Protein AF-R7PBZ4-F1 (afdb_monomer_lite)

Radius of gyration: 31.66 Å; chains: 1; bounding box: 49×56×99 Å

Structure (mmCIF, N/CA/C/O backbone):
data_AF-R7PBZ4-F1
#
_entry.id   AF-R7PBZ4-F1
#
loop_
_atom_site.group_PDB
_atom_site.id
_atom_site.type_symbol
_atom_site.label_atom_id
_atom_site.label_alt_id
_atom_site.label_comp_id
_atom_site.label_asym_id
_atom_site.label_entity_id
_atom_site.label_seq_id
_atom_site.pdbx_PDB_ins_code
_atom_site.Cartn_x
_atom_site.Cartn_y
_atom_site.Cartn_z
_atom_site.occupancy
_atom_site.B_iso_or_equiv
_atom_site.auth_seq_id
_atom_site.auth_comp_id
_atom_site.auth_asym_id
_atom_site.auth_atom_id
_atom_site.pdbx_PDB_model_num
ATOM 1 N N . MET A 1 1 ? 22.983 -44.570 -72.927 1.00 44.31 1 MET A N 1
ATOM 2 C CA . MET A 1 1 ? 22.312 -43.995 -71.736 1.00 44.31 1 MET A CA 1
ATOM 3 C C . MET A 1 1 ? 23.161 -42.846 -71.208 1.00 44.31 1 MET A C 1
ATOM 5 O O . MET A 1 1 ? 24.287 -43.079 -70.793 1.00 44.31 1 MET A O 1
ATOM 9 N N . ASN A 1 2 ? 22.674 -41.606 -71.322 1.00 42.50 2 ASN A N 1
ATOM 10 C CA . ASN A 1 2 ? 23.444 -40.393 -71.023 1.00 42.50 2 ASN A CA 1
ATOM 11 C C . ASN A 1 2 ? 23.498 -40.114 -69.509 1.00 42.50 2 ASN A C 1
ATOM 13 O O . ASN A 1 2 ? 22.594 -39.501 -68.947 1.00 42.50 2 ASN A O 1
ATOM 17 N N . PHE A 1 3 ? 24.588 -40.543 -68.866 1.00 47.44 3 PHE A N 1
ATOM 18 C CA . PHE A 1 3 ? 24.881 -40.360 -67.434 1.00 47.44 3 PHE A CA 1
ATOM 19 C C . PHE A 1 3 ? 25.012 -38.877 -67.009 1.00 47.44 3 PHE A C 1
ATOM 21 O O . PHE A 1 3 ? 24.892 -38.540 -65.832 1.00 47.44 3 PHE A O 1
ATOM 28 N N . SER A 1 4 ? 25.200 -37.965 -67.970 1.00 47.06 4 SER A N 1
ATOM 29 C CA . SER A 1 4 ? 25.417 -36.531 -67.725 1.00 47.06 4 SER A CA 1
ATOM 30 C C . SER A 1 4 ? 24.161 -35.760 -67.296 1.00 47.06 4 SER A C 1
ATOM 32 O O . SER A 1 4 ? 24.268 -34.823 -66.505 1.00 47.06 4 SER A O 1
ATOM 34 N N . TYR A 1 5 ? 22.966 -36.163 -67.744 1.00 47.97 5 TYR A N 1
ATOM 35 C CA . TYR A 1 5 ? 21.717 -35.470 -67.382 1.00 47.97 5 TYR A CA 1
ATOM 36 C C . TYR A 1 5 ? 21.282 -35.755 -65.938 1.00 47.97 5 TYR A C 1
ATOM 38 O O . TYR A 1 5 ? 20.748 -34.878 -65.262 1.00 47.97 5 TYR A O 1
ATOM 46 N N . PHE A 1 6 ? 21.579 -36.953 -65.429 1.00 48.03 6 PHE A N 1
ATOM 47 C CA . PHE A 1 6 ? 21.187 -37.361 -64.078 1.00 48.03 6 PHE A CA 1
ATOM 48 C C . PHE A 1 6 ? 21.997 -36.630 -62.993 1.00 48.03 6 PHE A C 1
ATOM 50 O O . PHE A 1 6 ? 21.453 -36.227 -61.967 1.00 48.03 6 PHE A O 1
ATOM 57 N N . ARG A 1 7 ? 23.291 -36.376 -63.247 1.00 45.94 7 ARG A N 1
ATOM 58 C CA . ARG A 1 7 ? 24.159 -35.595 -62.348 1.00 45.94 7 ARG A CA 1
ATOM 59 C C . ARG A 1 7 ? 23.741 -34.127 -62.251 1.00 45.94 7 ARG A C 1
ATOM 61 O O . ARG A 1 7 ? 23.742 -33.576 -61.156 1.00 45.94 7 ARG A O 1
ATOM 68 N N . SER A 1 8 ? 23.366 -33.510 -63.372 1.00 51.75 8 SER A N 1
ATOM 69 C CA . SER A 1 8 ? 22.926 -32.109 -63.412 1.00 51.75 8 SER A CA 1
ATOM 70 C C . SER A 1 8 ? 21.644 -31.885 -62.600 1.00 51.75 8 SER A C 1
ATOM 72 O O . SER A 1 8 ? 21.582 -30.934 -61.823 1.00 51.75 8 SER A O 1
ATOM 74 N N . LEU A 1 9 ? 20.664 -32.792 -62.698 1.00 51.34 9 LEU A N 1
ATOM 75 C CA . LEU A 1 9 ? 19.390 -32.680 -61.979 1.00 51.34 9 LEU A CA 1
ATOM 76 C C . LEU A 1 9 ? 19.566 -32.807 -60.451 1.00 51.34 9 LEU A C 1
ATOM 78 O O . LEU A 1 9 ? 18.992 -32.029 -59.689 1.00 51.34 9 LEU A O 1
ATOM 82 N N . ILE A 1 10 ? 20.419 -33.740 -60.007 1.00 53.69 10 ILE A N 1
ATOM 83 C CA . ILE A 1 10 ? 20.716 -33.956 -58.581 1.00 53.69 10 ILE A CA 1
ATOM 84 C C . ILE A 1 10 ? 21.482 -32.764 -57.990 1.00 53.69 10 ILE A C 1
ATOM 86 O O . ILE A 1 10 ? 21.115 -32.280 -56.920 1.00 53.69 10 ILE A O 1
ATOM 90 N N . ILE A 1 11 ? 22.490 -32.229 -58.691 1.00 55.97 11 ILE A N 1
ATOM 91 C CA . ILE A 1 11 ? 23.261 -31.067 -58.215 1.00 55.97 11 ILE A CA 1
ATOM 92 C C . ILE A 1 11 ? 22.355 -29.836 -58.072 1.00 55.97 11 ILE A C 1
ATOM 94 O O . ILE A 1 11 ? 22.410 -29.172 -57.039 1.00 55.97 11 ILE A O 1
ATOM 98 N N . ASN A 1 12 ? 21.478 -29.584 -59.052 1.00 54.03 12 ASN A N 1
ATOM 99 C CA . ASN A 1 12 ? 20.598 -28.413 -59.055 1.00 54.03 12 ASN A CA 1
ATOM 100 C C . ASN A 1 12 ? 19.568 -28.467 -57.907 1.00 54.03 12 ASN A C 1
ATOM 102 O O . ASN A 1 12 ? 19.385 -27.486 -57.185 1.00 54.03 12 ASN A O 1
ATOM 106 N N . SER A 1 13 ? 18.974 -29.640 -57.651 1.00 54.00 13 SER A N 1
ATOM 107 C CA . SER A 1 13 ? 18.058 -29.858 -56.516 1.00 54.00 13 SER A CA 1
ATOM 108 C C . SER A 1 13 ? 18.724 -29.675 -55.138 1.00 54.00 13 SER A C 1
ATOM 110 O O . SER A 1 13 ? 18.102 -29.155 -54.211 1.00 54.00 13 SER A O 1
ATOM 112 N N . TYR A 1 14 ? 20.015 -30.008 -55.010 1.00 52.09 14 TYR A N 1
ATOM 113 C CA . TYR A 1 14 ? 20.785 -29.852 -53.769 1.00 52.09 14 TYR A CA 1
ATOM 114 C C . TYR A 1 14 ? 21.140 -28.383 -53.475 1.00 52.09 14 TYR A C 1
ATOM 116 O O . TYR A 1 14 ? 21.157 -27.961 -52.317 1.00 52.09 14 TYR A O 1
ATOM 124 N N . THR A 1 15 ? 21.376 -27.575 -54.514 1.00 52.81 15 THR A N 1
ATOM 125 C CA . THR A 1 15 ? 21.543 -26.113 -54.400 1.00 52.81 15 THR A CA 1
ATOM 126 C C . THR A 1 15 ? 20.258 -25.403 -53.971 1.00 52.81 15 THR A C 1
ATOM 128 O O . THR A 1 15 ? 20.327 -24.506 -53.130 1.00 52.81 15 THR A O 1
ATOM 131 N N . TYR A 1 16 ? 19.092 -25.844 -54.458 1.00 58.44 16 TYR A N 1
ATOM 132 C CA . TYR A 1 16 ? 17.789 -25.302 -54.046 1.00 58.44 16 TYR A CA 1
ATOM 133 C C . TYR A 1 16 ? 17.463 -25.613 -52.577 1.00 58.44 16 TYR A C 1
ATOM 135 O O . TYR A 1 16 ? 17.062 -24.722 -51.828 1.00 58.44 16 TYR A O 1
ATOM 143 N N . MET A 1 17 ? 17.712 -26.847 -52.128 1.00 53.84 17 MET A N 1
ATOM 144 C CA . MET A 1 17 ? 17.493 -27.255 -50.733 1.00 53.84 17 MET A CA 1
ATOM 145 C C . MET A 1 17 ? 18.369 -26.460 -49.751 1.00 53.84 17 MET A C 1
ATOM 147 O O . MET A 1 17 ? 17.883 -26.047 -48.702 1.00 53.84 17 MET A O 1
ATOM 151 N N . LYS A 1 18 ? 19.628 -26.167 -50.118 1.00 54.31 18 LYS A N 1
ATOM 152 C CA . LYS A 1 18 ? 20.554 -25.358 -49.305 1.00 54.31 18 LYS A CA 1
ATOM 153 C C . LYS A 1 18 ? 20.137 -23.889 -49.182 1.00 54.31 18 LYS A C 1
ATOM 155 O O . LYS A 1 18 ? 20.236 -23.335 -48.087 1.00 54.31 18 LYS A O 1
ATOM 160 N N . GLN A 1 19 ? 19.653 -23.272 -50.264 1.00 55.56 19 GLN A N 1
ATOM 161 C CA . GLN A 1 19 ? 19.148 -21.890 -50.244 1.00 55.56 19 GLN A CA 1
ATOM 162 C C . GLN A 1 19 ? 17.893 -21.746 -49.370 1.00 55.56 19 GLN A C 1
ATOM 164 O O . GLN A 1 19 ? 17.785 -20.779 -48.617 1.00 55.56 19 GLN A O 1
ATOM 169 N N . ILE A 1 20 ? 16.989 -22.732 -49.403 1.00 58.97 20 ILE A N 1
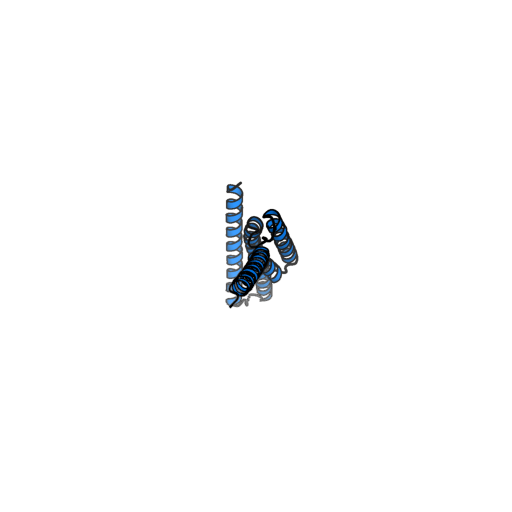ATOM 170 C CA . ILE A 1 20 ? 15.779 -22.754 -48.567 1.00 58.97 20 ILE A CA 1
ATOM 171 C C . ILE A 1 20 ? 16.140 -22.891 -47.079 1.00 58.97 20 ILE A C 1
ATOM 173 O O . ILE A 1 20 ? 15.613 -22.143 -46.255 1.00 58.97 20 ILE A O 1
ATOM 177 N N . THR A 1 21 ? 17.094 -23.761 -46.720 1.00 56.69 21 THR A N 1
ATOM 178 C CA . THR A 1 21 ? 17.595 -23.844 -45.333 1.00 56.69 21 THR A CA 1
ATOM 179 C C . THR A 1 21 ? 18.296 -22.567 -44.866 1.00 56.69 21 THR A C 1
ATOM 181 O O . THR A 1 21 ? 18.131 -22.189 -43.712 1.00 56.69 21 THR A O 1
ATOM 184 N N . PHE A 1 22 ? 19.028 -21.872 -45.743 1.00 58.31 22 PHE A N 1
ATOM 185 C CA . PHE A 1 22 ? 19.736 -20.632 -45.400 1.00 58.31 22 PHE A CA 1
ATOM 186 C C . PHE A 1 22 ? 18.773 -19.455 -45.148 1.00 58.31 22 PHE A C 1
ATOM 188 O O . PHE A 1 22 ? 18.976 -18.665 -44.226 1.00 58.31 22 PHE A O 1
ATOM 195 N N . LEU A 1 23 ? 17.677 -19.373 -45.909 1.00 56.62 23 LEU A N 1
ATOM 196 C CA . LEU A 1 23 ? 16.621 -18.371 -45.716 1.00 56.62 23 LEU A CA 1
ATOM 197 C C . LEU A 1 23 ? 15.783 -18.631 -44.451 1.00 56.62 23 LEU A C 1
ATOM 199 O O . LEU A 1 23 ? 15.431 -17.687 -43.744 1.00 56.62 23 LEU A O 1
ATOM 203 N N . LEU A 1 24 ? 15.527 -19.900 -44.113 1.00 54.88 24 LEU A N 1
ATOM 204 C CA . LEU A 1 24 ? 14.805 -20.288 -42.893 1.00 54.88 24 LEU A CA 1
ATOM 205 C C . LEU A 1 24 ? 15.590 -19.989 -41.605 1.00 54.88 24 LEU A C 1
ATOM 207 O O . LEU A 1 24 ? 14.990 -19.633 -40.592 1.00 54.88 24 LEU A O 1
ATOM 211 N N . THR A 1 25 ? 16.924 -20.067 -41.632 1.00 53.75 25 THR A N 1
ATOM 212 C CA . THR A 1 25 ? 17.765 -19.754 -40.461 1.00 53.75 25 THR A CA 1
ATOM 213 C C . THR A 1 25 ? 17.851 -18.260 -40.145 1.00 53.75 25 THR A C 1
ATOM 215 O O . THR A 1 25 ? 17.997 -17.889 -38.983 1.00 53.75 25 THR A O 1
ATOM 218 N N . ILE A 1 26 ? 17.708 -17.387 -41.147 1.00 56.47 26 ILE A N 1
ATOM 219 C CA . ILE A 1 26 ? 17.760 -15.927 -40.960 1.00 56.47 26 ILE A CA 1
ATOM 220 C C . ILE A 1 26 ? 16.457 -15.407 -40.328 1.00 56.47 26 ILE A C 1
ATOM 222 O O . ILE A 1 26 ? 16.500 -14.516 -39.483 1.00 56.47 26 ILE A O 1
ATOM 226 N N . ALA A 1 27 ? 15.313 -16.018 -40.655 1.00 55.16 27 ALA A N 1
ATOM 227 C CA . ALA A 1 27 ? 14.009 -15.665 -40.087 1.00 55.16 27 ALA A CA 1
ATOM 228 C C . ALA A 1 27 ? 13.830 -16.096 -38.614 1.00 55.16 27 ALA A C 1
ATOM 230 O O . ALA A 1 27 ? 13.024 -15.511 -37.893 1.00 55.16 27 ALA A O 1
ATOM 231 N N . LEU A 1 28 ? 14.594 -17.090 -38.141 1.00 53.69 28 LEU A N 1
ATOM 232 C CA . LEU A 1 28 ? 14.554 -17.537 -36.742 1.00 53.69 28 LEU A CA 1
ATOM 233 C C . LEU A 1 28 ? 15.407 -16.645 -35.812 1.00 53.69 28 LEU A C 1
ATOM 235 O O . LEU A 1 28 ? 15.115 -16.535 -34.623 1.00 53.69 28 LEU A O 1
ATOM 239 N N . CYS A 1 29 ? 16.421 -15.952 -36.348 1.00 52.22 29 CYS A N 1
ATOM 240 C CA . CYS A 1 29 ? 17.291 -15.046 -35.584 1.00 52.22 29 CYS A CA 1
ATOM 241 C C . CYS A 1 29 ? 16.662 -13.674 -35.278 1.00 52.22 29 CYS A C 1
ATOM 243 O O . CYS A 1 29 ? 17.152 -12.966 -34.400 1.00 52.22 29 CYS A O 1
ATOM 245 N N . THR A 1 30 ? 15.570 -13.286 -35.943 1.00 51.78 30 THR A N 1
ATOM 246 C CA . THR A 1 30 ? 14.925 -11.972 -35.740 1.00 51.78 30 THR A CA 1
ATOM 247 C C . THR A 1 30 ? 13.916 -11.934 -34.590 1.00 51.78 30 THR A C 1
ATOM 249 O O . THR A 1 30 ? 13.332 -10.889 -34.333 1.00 51.78 30 THR A O 1
ATOM 252 N N . ILE A 1 31 ? 13.705 -13.043 -33.872 1.00 54.34 31 ILE A N 1
ATOM 253 C CA . ILE A 1 31 ? 12.770 -13.100 -32.729 1.00 54.34 31 ILE A CA 1
ATOM 254 C C . ILE A 1 31 ? 13.492 -12.806 -31.394 1.00 54.34 31 ILE A C 1
ATOM 256 O O . ILE A 1 31 ? 12.851 -12.526 -30.386 1.00 54.34 31 ILE A O 1
ATOM 260 N N . ILE A 1 32 ? 14.832 -12.798 -31.382 1.00 55.28 32 ILE A N 1
ATOM 261 C CA . ILE A 1 32 ? 15.649 -12.572 -30.172 1.00 55.28 32 ILE A CA 1
ATOM 262 C C . ILE A 1 32 ? 16.232 -11.149 -30.129 1.00 55.28 32 ILE A C 1
ATOM 264 O O . ILE A 1 32 ? 17.099 -10.858 -29.307 1.00 55.28 32 ILE A O 1
ATOM 268 N N . THR A 1 33 ? 15.779 -10.221 -30.982 1.00 57.09 33 THR A N 1
ATOM 269 C CA . THR A 1 33 ? 16.151 -8.807 -30.828 1.00 57.09 33 THR A CA 1
ATOM 270 C C . THR A 1 33 ? 15.451 -8.243 -29.599 1.00 57.09 33 THR A C 1
ATOM 272 O O . THR A 1 33 ? 14.318 -7.769 -29.649 1.00 57.09 33 THR A O 1
ATOM 275 N N . ALA A 1 34 ? 16.169 -8.400 -28.491 1.00 52.66 34 ALA A N 1
ATOM 276 C CA . ALA A 1 34 ? 16.025 -7.793 -27.191 1.00 52.66 34 ALA A CA 1
ATOM 277 C C . ALA A 1 34 ? 15.200 -6.504 -27.210 1.00 52.66 34 ALA A C 1
ATOM 279 O O . ALA A 1 34 ? 15.511 -5.539 -27.907 1.00 52.66 34 ALA A O 1
ATOM 280 N N . CYS A 1 35 ? 14.171 -6.495 -26.368 1.00 55.53 35 CYS A N 1
ATOM 281 C CA . CYS A 1 35 ? 13.527 -5.287 -25.895 1.00 55.53 35 CYS A CA 1
ATOM 282 C C . CYS A 1 35 ? 14.617 -4.378 -25.297 1.00 55.53 35 CYS A C 1
ATOM 284 O O . CYS A 1 35 ? 15.121 -4.643 -24.209 1.00 55.53 35 CYS A O 1
ATOM 286 N N . GLY A 1 36 ? 15.046 -3.361 -26.046 1.00 57.53 36 GLY A N 1
ATOM 287 C CA . GLY A 1 36 ? 16.084 -2.409 -25.646 1.00 57.53 36 GLY A CA 1
ATOM 288 C C . GLY A 1 36 ? 15.570 -1.378 -24.645 1.00 57.53 36 GLY A C 1
ATOM 289 O O . GLY A 1 36 ? 15.689 -0.184 -24.894 1.00 57.53 36 GLY A O 1
ATOM 290 N N . ILE A 1 37 ? 14.954 -1.828 -23.553 1.00 61.09 37 ILE A N 1
ATOM 291 C CA . ILE A 1 37 ? 14.587 -0.962 -22.432 1.00 61.09 37 ILE A CA 1
ATOM 292 C C . ILE A 1 37 ? 15.798 -0.926 -21.502 1.00 61.09 37 ILE A C 1
ATOM 294 O O . ILE A 1 37 ? 16.247 -1.963 -21.018 1.00 61.09 37 ILE A O 1
ATOM 298 N N . SER A 1 38 ? 16.377 0.258 -21.306 1.00 75.56 38 SER A N 1
ATOM 299 C CA . SER A 1 38 ? 17.502 0.417 -20.387 1.00 75.56 38 SER A CA 1
ATOM 300 C C . SER A 1 38 ? 17.018 0.341 -18.935 1.00 75.56 38 SER A C 1
ATOM 302 O O . SER A 1 38 ? 15.865 0.658 -18.640 1.00 75.56 38 SER A O 1
ATOM 304 N N . ASP A 1 39 ? 17.899 -0.001 -17.990 1.00 76.50 39 ASP A N 1
ATOM 305 C CA . ASP A 1 39 ? 17.557 -0.003 -16.555 1.00 76.50 39 ASP A CA 1
ATOM 306 C C . ASP A 1 39 ? 16.951 1.338 -16.094 1.00 76.50 39 ASP A C 1
ATOM 308 O O . ASP A 1 39 ? 16.052 1.381 -15.253 1.00 76.50 39 ASP A O 1
ATOM 312 N N . LYS A 1 40 ? 17.391 2.452 -16.697 1.00 82.12 40 LYS A N 1
ATOM 313 C CA . LYS A 1 40 ? 16.858 3.795 -16.423 1.00 82.12 40 LYS A CA 1
ATOM 314 C C . LYS A 1 40 ? 15.394 3.941 -16.836 1.00 82.12 40 LYS A C 1
ATOM 316 O O . LYS A 1 40 ? 14.641 4.625 -16.145 1.00 82.12 40 LYS A O 1
ATOM 321 N N . ASP A 1 41 ? 14.991 3.302 -17.927 1.00 89.75 41 ASP A N 1
ATOM 322 C CA . ASP A 1 41 ? 13.621 3.360 -18.434 1.00 89.75 41 ASP A CA 1
ATOM 323 C C . ASP A 1 41 ? 12.675 2.554 -17.536 1.00 89.75 41 ASP A C 1
ATOM 325 O O . ASP A 1 41 ? 11.574 3.013 -17.221 1.00 89.75 41 ASP A O 1
ATOM 329 N N . HIS A 1 42 ? 13.131 1.398 -17.037 1.00 92.38 42 HIS A N 1
ATOM 330 C CA . HIS A 1 42 ? 12.401 0.638 -16.024 1.00 92.38 42 HIS A CA 1
ATOM 331 C C . HIS A 1 42 ? 12.224 1.449 -14.739 1.00 92.38 42 HIS A C 1
ATOM 333 O O . HIS A 1 42 ? 11.104 1.559 -14.237 1.00 92.38 42 HIS A O 1
ATOM 339 N N . GLU A 1 43 ? 13.287 2.075 -14.226 1.00 96.12 43 GLU A N 1
ATOM 340 C CA . GLU A 1 43 ? 13.183 2.913 -13.028 1.00 96.12 43 GLU A CA 1
ATOM 341 C C . GLU A 1 43 ? 12.237 4.098 -13.228 1.00 96.12 43 GLU A C 1
ATOM 343 O O . GLU A 1 43 ? 11.372 4.340 -12.384 1.00 96.12 43 GLU A O 1
ATOM 348 N N . ALA A 1 44 ? 12.329 4.800 -14.360 1.00 96.31 44 ALA A N 1
ATOM 349 C CA . ALA A 1 44 ? 11.419 5.895 -14.686 1.00 96.31 44 ALA A CA 1
ATOM 350 C C . ALA A 1 44 ? 9.956 5.425 -14.706 1.00 96.31 44 ALA A C 1
ATOM 352 O O . ALA A 1 44 ? 9.088 6.058 -14.095 1.00 96.31 44 ALA A O 1
ATOM 353 N N . GLN A 1 45 ? 9.681 4.276 -15.328 1.00 96.44 45 GLN A N 1
ATOM 354 C CA . GLN A 1 45 ? 8.348 3.681 -15.332 1.00 96.44 45 GLN A CA 1
ATOM 355 C C . GLN A 1 45 ? 7.888 3.327 -13.911 1.00 96.44 45 GLN A C 1
ATOM 357 O O . GLN A 1 45 ? 6.756 3.638 -13.534 1.00 96.44 45 GLN A O 1
ATOM 362 N N . GLY A 1 46 ? 8.767 2.751 -13.090 1.00 97.75 46 GLY A N 1
ATOM 363 C CA . GLY A 1 46 ? 8.483 2.446 -11.692 1.00 97.75 46 GLY A CA 1
ATOM 364 C C . GLY A 1 46 ? 8.127 3.688 -10.866 1.00 97.75 46 GLY A C 1
ATOM 365 O O . GLY A 1 46 ? 7.167 3.669 -10.088 1.00 97.75 46 GLY A O 1
ATOM 366 N N . GLN A 1 47 ? 8.824 4.809 -11.082 1.00 98.00 47 GLN A N 1
ATOM 367 C CA . GLN A 1 47 ? 8.514 6.078 -10.413 1.00 98.00 47 GLN A CA 1
ATOM 368 C C . GLN A 1 47 ? 7.117 6.610 -10.770 1.00 98.00 47 GLN A C 1
ATOM 370 O O . GLN A 1 47 ? 6.439 7.163 -9.898 1.00 98.00 47 GLN A O 1
ATOM 375 N N . ILE A 1 48 ? 6.638 6.389 -12.001 1.00 98.19 48 ILE A N 1
ATOM 376 C CA . ILE A 1 48 ? 5.274 6.767 -12.410 1.00 98.19 48 ILE A CA 1
ATOM 377 C C . ILE A 1 48 ? 4.230 6.012 -11.576 1.00 98.19 48 ILE A C 1
ATOM 379 O O . ILE A 1 48 ? 3.271 6.620 -11.090 1.00 98.19 48 ILE A O 1
ATOM 383 N N . TYR A 1 49 ? 4.407 4.706 -11.351 1.00 98.50 49 TYR A N 1
ATOM 384 C CA . TYR A 1 49 ? 3.508 3.939 -10.477 1.00 98.50 49 TYR A CA 1
ATOM 385 C C . TYR A 1 49 ? 3.531 4.464 -9.038 1.00 98.50 49 TYR A C 1
ATOM 387 O O . TYR A 1 49 ? 2.473 4.654 -8.436 1.00 98.50 49 TYR A O 1
ATOM 395 N N . LEU A 1 50 ? 4.715 4.765 -8.492 1.00 98.56 50 LEU A N 1
ATOM 396 C CA . LEU A 1 50 ? 4.827 5.335 -7.147 1.00 98.56 50 LEU A CA 1
ATOM 397 C C . LEU A 1 50 ? 4.110 6.681 -7.034 1.00 98.56 50 LEU A C 1
ATOM 399 O O . LEU A 1 50 ? 3.426 6.932 -6.043 1.00 98.56 50 LEU A O 1
ATOM 403 N N . GLN A 1 51 ? 4.233 7.548 -8.040 1.00 98.62 51 GLN A N 1
ATOM 404 C CA . GLN A 1 51 ? 3.524 8.823 -8.067 1.00 98.62 51 GLN A CA 1
ATOM 405 C C . GLN A 1 51 ? 2.005 8.612 -8.083 1.00 98.62 51 GLN A C 1
ATOM 407 O O . GLN A 1 51 ? 1.299 9.209 -7.270 1.00 98.62 51 GLN A O 1
ATOM 412 N N . LYS A 1 52 ? 1.502 7.710 -8.936 1.00 98.62 52 LYS A N 1
ATOM 413 C CA . LYS A 1 52 ? 0.073 7.361 -8.992 1.00 98.62 52 LYS A CA 1
ATOM 414 C C . LYS A 1 52 ? -0.440 6.824 -7.652 1.00 98.62 52 LYS A C 1
ATOM 416 O O . LYS A 1 52 ? -1.489 7.260 -7.181 1.00 98.62 52 LYS A O 1
ATOM 421 N N . ALA A 1 53 ? 0.312 5.937 -7.002 1.00 98.62 53 ALA A N 1
ATOM 422 C CA . ALA A 1 53 ? -0.044 5.398 -5.692 1.00 98.62 53 ALA A CA 1
ATOM 423 C C . ALA A 1 53 ? -0.053 6.480 -4.599 1.00 98.62 53 ALA A C 1
ATOM 425 O O . ALA A 1 53 ? -0.971 6.513 -3.781 1.00 98.62 53 ALA A O 1
ATOM 426 N N . ARG A 1 54 ? 0.917 7.408 -4.605 1.00 98.62 54 ARG A N 1
ATOM 427 C CA . ARG A 1 54 ? 0.944 8.558 -3.680 1.00 98.62 54 ARG A CA 1
ATOM 428 C C . ARG A 1 54 ? -0.263 9.471 -3.877 1.00 98.62 54 ARG A C 1
ATOM 430 O O . ARG A 1 54 ? -0.877 9.866 -2.890 1.00 98.62 54 ARG A O 1
ATOM 437 N N . ILE A 1 55 ? -0.638 9.754 -5.125 1.00 98.56 55 ILE A N 1
ATOM 438 C CA . ILE A 1 55 ? -1.843 10.531 -5.442 1.00 98.56 55 ILE A CA 1
ATOM 439 C C . ILE A 1 55 ? -3.088 9.801 -4.925 1.00 98.56 55 ILE A C 1
ATOM 441 O O . ILE A 1 55 ? -3.914 10.406 -4.244 1.00 98.56 55 ILE A O 1
ATOM 445 N N . ALA A 1 56 ? -3.226 8.498 -5.185 1.00 98.50 56 ALA A N 1
ATOM 446 C CA . ALA A 1 56 ? -4.352 7.714 -4.677 1.00 98.50 56 ALA A CA 1
ATOM 447 C C . ALA A 1 56 ? -4.417 7.733 -3.137 1.00 98.50 56 ALA A C 1
ATOM 449 O O . ALA A 1 56 ? -5.492 7.937 -2.570 1.00 98.50 56 ALA A O 1
ATOM 450 N N . LEU A 1 57 ? -3.271 7.609 -2.460 1.00 98.12 57 LEU A N 1
ATOM 451 C CA . LEU A 1 57 ? -3.167 7.706 -1.004 1.00 98.12 57 LEU A CA 1
ATOM 452 C C . LEU A 1 57 ? -3.596 9.084 -0.474 1.00 98.12 57 LEU A C 1
ATOM 454 O O . LEU A 1 57 ? -4.341 9.152 0.502 1.00 98.12 57 LEU A O 1
ATOM 458 N N . GLN A 1 58 ? -3.170 10.178 -1.114 1.00 97.81 58 GLN A N 1
ATOM 459 C CA . GLN A 1 58 ? -3.572 11.542 -0.738 1.00 97.81 58 GLN A CA 1
ATOM 460 C C . GLN A 1 58 ? -5.091 11.738 -0.817 1.00 97.81 58 GLN A C 1
ATOM 462 O O . GLN A 1 58 ? -5.673 12.384 0.049 1.00 97.81 58 GLN A O 1
ATOM 467 N N . HIS A 1 59 ? -5.741 11.111 -1.797 1.00 97.88 59 HIS A N 1
ATOM 468 C CA . HIS A 1 59 ? -7.197 11.125 -1.958 1.00 97.88 59 HIS A CA 1
ATOM 469 C C . HIS A 1 59 ? -7.924 10.074 -1.096 1.00 97.88 59 HIS A C 1
ATOM 471 O O . HIS A 1 59 ? -9.091 9.785 -1.353 1.00 97.88 59 HIS A O 1
ATOM 477 N N . LYS A 1 60 ? -7.246 9.458 -0.114 1.00 97.44 60 LYS A N 1
ATOM 478 C CA . LYS A 1 60 ? -7.765 8.364 0.732 1.00 97.44 60 LYS A CA 1
ATOM 479 C C . LYS A 1 60 ? -8.295 7.147 -0.051 1.00 97.44 60 LYS A C 1
ATOM 481 O O . LYS A 1 60 ? -9.061 6.340 0.469 1.00 97.44 60 LYS A O 1
ATOM 486 N N . LYS A 1 61 ? -7.869 6.956 -1.303 1.00 98.31 61 LYS A N 1
ATOM 487 C CA . LYS A 1 61 ? -8.241 5.806 -2.144 1.00 98.31 61 LYS A CA 1
ATOM 488 C C . LYS A 1 61 ? -7.314 4.621 -1.857 1.00 98.31 61 LYS A C 1
ATOM 490 O O . LYS A 1 61 ? -6.536 4.209 -2.716 1.00 98.31 61 LYS A O 1
ATOM 495 N N . PHE A 1 62 ? -7.376 4.081 -0.638 1.00 97.94 62 PHE A N 1
ATOM 496 C CA . PHE A 1 62 ? -6.399 3.099 -0.144 1.00 97.94 62 PHE A CA 1
ATOM 497 C C . PHE A 1 62 ? -6.340 1.816 -0.980 1.00 97.94 62 PHE A C 1
ATOM 499 O O . PHE A 1 62 ? -5.252 1.386 -1.349 1.00 97.94 62 PHE A O 1
ATOM 506 N N . ASN A 1 63 ? -7.488 1.241 -1.352 1.00 98.00 63 ASN A N 1
ATOM 507 C CA . ASN A 1 63 ? -7.530 0.021 -2.170 1.00 98.00 63 ASN A CA 1
ATOM 508 C C . ASN A 1 63 ? -6.860 0.220 -3.536 1.00 98.00 63 ASN A C 1
ATOM 510 O O . ASN A 1 63 ? -6.084 -0.626 -3.973 1.00 98.00 63 ASN A O 1
ATOM 514 N N . ILE A 1 64 ? -7.101 1.373 -4.166 1.00 98.44 64 ILE A N 1
ATOM 515 C CA . ILE A 1 64 ? -6.480 1.737 -5.444 1.00 98.44 64 ILE A CA 1
ATOM 516 C C . ILE A 1 64 ? -4.974 1.937 -5.257 1.00 98.44 64 ILE A C 1
ATOM 518 O O . ILE A 1 64 ? -4.190 1.406 -6.035 1.00 98.44 64 ILE A O 1
ATOM 522 N N . ALA A 1 65 ? -4.551 2.641 -4.203 1.00 98.62 65 ALA A N 1
ATOM 523 C CA . ALA A 1 65 ? -3.133 2.834 -3.907 1.00 98.62 65 ALA A CA 1
ATOM 524 C C . ALA A 1 65 ? -2.401 1.493 -3.701 1.00 98.62 65 ALA A C 1
ATOM 526 O O . ALA A 1 65 ? -1.331 1.289 -4.272 1.00 98.62 65 ALA A O 1
ATOM 527 N N . LYS A 1 66 ? -3.000 0.555 -2.950 1.00 98.56 66 LYS A N 1
ATOM 528 C CA . LYS A 1 66 ? -2.461 -0.802 -2.747 1.00 98.56 66 LYS A CA 1
ATOM 529 C C . LYS A 1 66 ? -2.365 -1.563 -4.064 1.00 98.56 66 LYS A C 1
ATOM 531 O O . LYS A 1 66 ? -1.346 -2.201 -4.315 1.00 98.56 66 LYS A O 1
ATOM 536 N N . GLN A 1 67 ? -3.401 -1.490 -4.899 1.00 98.69 67 GLN A N 1
ATOM 537 C CA . GLN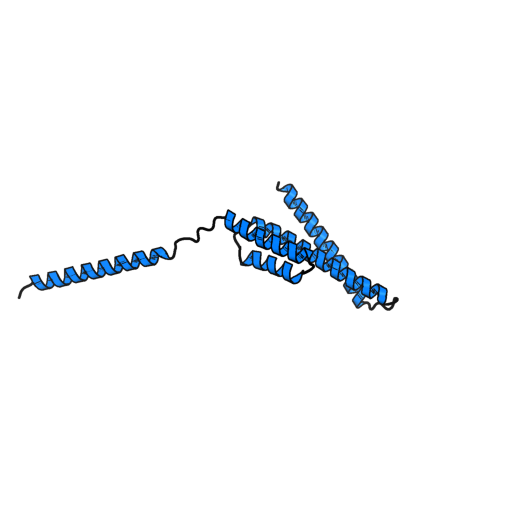 A 1 67 ? -3.406 -2.179 -6.185 1.00 98.69 67 GLN A CA 1
ATOM 538 C C . GLN A 1 67 ? -2.310 -1.643 -7.110 1.00 98.69 67 GLN A C 1
ATOM 540 O O . GLN A 1 67 ? -1.525 -2.435 -7.607 1.00 98.69 67 GLN A O 1
ATOM 545 N N . ILE A 1 68 ? -2.150 -0.321 -7.220 1.00 98.69 68 ILE A N 1
ATOM 546 C CA . ILE A 1 68 ? -1.087 0.294 -8.035 1.00 98.69 68 ILE A CA 1
ATOM 547 C C . ILE A 1 68 ? 0.309 -0.190 -7.604 1.00 98.69 68 ILE A C 1
ATOM 549 O O . ILE A 1 68 ? 1.178 -0.390 -8.448 1.00 98.69 68 ILE A O 1
ATOM 553 N N . ILE A 1 69 ? 0.550 -0.394 -6.304 1.00 98.50 69 ILE A N 1
ATOM 554 C CA . ILE A 1 69 ? 1.842 -0.906 -5.813 1.00 98.50 69 ILE A CA 1
ATOM 555 C C . ILE A 1 69 ? 2.030 -2.398 -6.115 1.00 98.50 69 ILE A C 1
ATOM 557 O O . ILE A 1 69 ? 3.155 -2.829 -6.372 1.00 98.50 69 ILE A O 1
ATOM 561 N N . LYS A 1 70 ? 0.955 -3.193 -6.118 1.00 98.19 70 LYS A N 1
ATOM 562 C CA . LYS A 1 70 ? 1.014 -4.581 -6.602 1.00 98.19 70 LYS A CA 1
ATOM 563 C C . LYS A 1 70 ? 1.310 -4.609 -8.101 1.00 98.19 70 LYS A C 1
ATOM 565 O O . LYS A 1 70 ? 2.245 -5.286 -8.513 1.00 98.19 70 LYS A O 1
ATOM 570 N N . ASP A 1 71 ? 0.614 -3.781 -8.875 1.00 98.12 71 ASP A N 1
ATOM 571 C CA . ASP A 1 71 ? 0.808 -3.665 -10.320 1.00 98.12 71 ASP A CA 1
ATOM 572 C C . ASP A 1 71 ? 2.230 -3.200 -10.661 1.00 98.12 71 ASP A C 1
ATOM 574 O O . ASP A 1 71 ? 2.810 -3.702 -11.615 1.00 98.12 71 ASP A O 1
ATOM 578 N N . LEU A 1 72 ? 2.835 -2.305 -9.865 1.00 97.94 72 LEU A N 1
ATOM 579 C CA . LEU A 1 72 ? 4.251 -1.930 -9.992 1.00 97.94 72 LEU A CA 1
ATOM 580 C C . LEU A 1 72 ? 5.167 -3.156 -9.924 1.00 97.94 72 LEU A C 1
ATOM 582 O O . LEU A 1 72 ? 6.057 -3.312 -10.758 1.00 97.94 72 LEU A O 1
ATOM 586 N N . ARG A 1 73 ? 4.961 -4.021 -8.924 1.00 95.56 73 ARG A N 1
ATOM 587 C CA . ARG A 1 73 ? 5.787 -5.217 -8.724 1.00 95.56 73 ARG A CA 1
ATOM 588 C C . ARG A 1 73 ? 5.662 -6.186 -9.895 1.00 95.56 73 ARG A C 1
ATOM 590 O O . ARG A 1 73 ? 6.663 -6.787 -10.276 1.00 95.56 73 ARG A O 1
ATOM 597 N N . ASP A 1 74 ? 4.454 -6.325 -10.424 1.00 95.56 74 ASP A N 1
ATOM 598 C CA . ASP A 1 74 ? 4.134 -7.341 -11.419 1.00 95.56 74 ASP A CA 1
ATOM 599 C C . ASP A 1 74 ? 4.423 -6.838 -12.853 1.00 95.56 74 ASP A C 1
ATOM 601 O O . ASP A 1 74 ? 4.876 -7.605 -13.698 1.00 95.56 74 ASP A O 1
ATOM 605 N N . SER A 1 75 ? 4.246 -5.537 -13.117 1.00 94.50 75 SER A N 1
ATOM 606 C CA . SER A 1 75 ? 4.381 -4.932 -14.455 1.00 94.50 75 SER A CA 1
ATOM 607 C C . SER A 1 75 ? 5.777 -4.390 -14.758 1.00 94.50 75 SER A C 1
ATOM 609 O O . SER A 1 75 ? 6.143 -4.280 -15.926 1.00 94.50 75 SER A O 1
ATOM 611 N N . VAL A 1 76 ? 6.554 -4.006 -13.737 1.00 94.25 76 VAL A N 1
ATOM 612 C CA . VAL A 1 76 ? 7.891 -3.409 -13.917 1.00 94.25 76 VAL A CA 1
ATOM 613 C C . VAL A 1 76 ? 8.913 -4.099 -13.000 1.00 94.25 76 VAL A C 1
ATOM 615 O O . VAL A 1 76 ? 9.445 -3.489 -12.067 1.00 94.25 76 VAL A O 1
ATOM 618 N N . PRO A 1 77 ? 9.211 -5.393 -13.229 1.00 92.62 77 PRO A N 1
ATOM 619 C CA . PRO A 1 77 ? 10.015 -6.193 -12.304 1.00 92.62 77 PRO A CA 1
ATOM 620 C C . PRO A 1 77 ? 11.454 -5.681 -12.143 1.00 92.62 77 PRO A C 1
ATOM 622 O O . PRO A 1 77 ? 12.036 -5.854 -11.071 1.00 92.62 77 PRO A O 1
ATOM 625 N N . PHE A 1 78 ? 12.010 -5.022 -13.161 1.00 93.75 78 PHE A N 1
ATOM 626 C CA . PHE A 1 78 ? 13.396 -4.544 -13.176 1.00 93.75 78 PHE A CA 1
ATOM 627 C C . PHE A 1 78 ? 13.598 -3.153 -12.547 1.00 93.75 78 PHE A C 1
ATOM 629 O O . PHE A 1 78 ? 14.734 -2.726 -12.386 1.00 93.75 78 PHE A O 1
ATOM 636 N N . ALA A 1 79 ? 12.531 -2.465 -12.119 1.00 95.88 79 ALA A N 1
ATOM 637 C CA . ALA A 1 79 ? 12.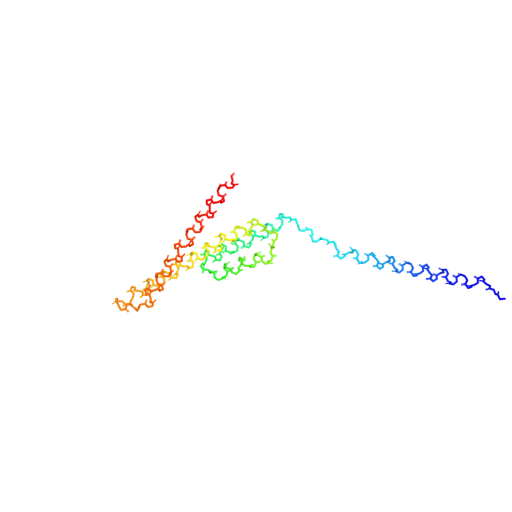626 -1.190 -11.398 1.00 95.88 79 ALA A CA 1
ATOM 638 C C . ALA A 1 79 ? 12.920 -1.413 -9.901 1.00 95.88 79 ALA A C 1
ATOM 640 O O . ALA A 1 79 ? 12.040 -1.273 -9.046 1.00 95.88 79 ALA A O 1
ATOM 641 N N . ILE A 1 80 ? 14.130 -1.867 -9.580 1.00 94.69 80 ILE A N 1
ATOM 642 C CA . ILE A 1 80 ? 14.526 -2.310 -8.238 1.00 94.69 80 ILE A CA 1
ATOM 643 C C . ILE A 1 80 ? 14.372 -1.206 -7.186 1.00 94.69 80 ILE A C 1
ATOM 645 O O . ILE A 1 80 ? 13.794 -1.455 -6.122 1.00 94.69 80 ILE A O 1
ATOM 649 N N . GLU A 1 81 ? 14.835 0.011 -7.462 1.00 94.50 81 GLU A N 1
ATOM 650 C CA . GLU A 1 81 ? 14.759 1.122 -6.510 1.00 94.50 81 GLU A CA 1
ATOM 651 C C . GLU A 1 81 ? 13.316 1.598 -6.333 1.00 94.50 81 GLU A C 1
ATOM 653 O O . GLU A 1 81 ? 12.855 1.796 -5.200 1.00 94.50 81 GLU A O 1
ATOM 658 N N . ALA A 1 82 ? 12.546 1.683 -7.422 1.00 96.81 82 ALA A N 1
ATOM 659 C CA . ALA A 1 82 ? 11.117 1.954 -7.331 1.00 96.81 82 ALA A CA 1
ATOM 660 C C . ALA A 1 82 ? 10.370 0.884 -6.512 1.00 96.81 82 ALA A C 1
ATOM 662 O O . ALA A 1 82 ? 9.517 1.217 -5.687 1.00 96.81 82 ALA A O 1
ATOM 663 N N . ARG A 1 83 ? 10.705 -0.401 -6.671 1.00 96.38 83 ARG A N 1
ATOM 664 C CA . ARG A 1 83 ? 10.095 -1.501 -5.906 1.00 96.38 83 ARG A CA 1
ATOM 665 C C . ARG A 1 83 ? 10.441 -1.430 -4.419 1.00 96.38 83 ARG A C 1
ATOM 667 O O . ARG A 1 83 ? 9.541 -1.596 -3.596 1.00 96.38 83 ARG A O 1
ATOM 674 N N . LYS A 1 84 ? 11.692 -1.119 -4.059 1.00 95.00 84 LYS A N 1
ATOM 675 C CA . LYS A 1 84 ? 12.091 -0.870 -2.659 1.00 95.00 84 LYS A CA 1
ATOM 676 C C . LYS A 1 84 ? 11.278 0.272 -2.049 1.00 95.00 84 LYS A C 1
ATOM 678 O O . LYS A 1 84 ? 10.697 0.119 -0.976 1.00 95.00 84 LYS A O 1
ATOM 683 N N . ALA A 1 85 ? 11.159 1.394 -2.760 1.00 96.25 85 ALA A N 1
ATOM 684 C CA . ALA A 1 85 ? 10.327 2.513 -2.324 1.00 96.25 85 ALA A CA 1
ATOM 685 C C . ALA A 1 85 ? 8.829 2.147 -2.257 1.00 96.25 85 ALA A C 1
ATOM 687 O O . ALA A 1 85 ? 8.104 2.658 -1.401 1.00 96.25 85 ALA A O 1
ATOM 688 N N . GLY A 1 86 ? 8.371 1.238 -3.120 1.00 97.38 86 GLY A N 1
ATOM 689 C CA . GLY A 1 86 ? 7.013 0.699 -3.123 1.00 97.38 86 GLY A CA 1
ATOM 690 C C . GLY A 1 86 ? 6.663 -0.082 -1.857 1.00 97.38 86 GLY A C 1
ATOM 691 O O . GLY A 1 86 ? 5.543 0.047 -1.372 1.00 97.38 86 GLY A O 1
ATOM 692 N N . ILE A 1 87 ? 7.617 -0.813 -1.269 1.00 95.88 87 ILE A N 1
ATOM 693 C CA . ILE A 1 87 ? 7.424 -1.514 0.014 1.00 95.88 87 ILE A CA 1
ATOM 694 C C . ILE A 1 87 ? 7.116 -0.507 1.132 1.00 95.88 87 ILE A C 1
ATOM 696 O O . ILE A 1 87 ? 6.097 -0.626 1.810 1.00 95.88 87 ILE A O 1
ATOM 700 N N . LEU A 1 88 ? 7.931 0.546 1.256 1.00 96.25 88 LEU A N 1
ATOM 701 C CA . LEU A 1 88 ? 7.723 1.605 2.255 1.00 96.25 88 LEU A CA 1
ATOM 702 C C . LEU A 1 88 ? 6.399 2.343 2.044 1.00 96.25 88 LEU A C 1
ATOM 704 O O . LEU A 1 88 ? 5.723 2.738 2.999 1.00 96.25 88 LEU A O 1
ATOM 708 N N . LEU A 1 89 ? 6.037 2.570 0.780 1.00 97.94 89 LEU A N 1
ATOM 709 C CA . LEU A 1 89 ? 4.780 3.214 0.440 1.00 97.94 89 LEU A CA 1
ATOM 710 C C . LEU A 1 89 ? 3.589 2.314 0.790 1.00 97.94 89 LEU A C 1
ATOM 712 O O . LEU A 1 89 ? 2.616 2.829 1.331 1.00 97.94 89 LEU A O 1
ATOM 716 N N . MET A 1 90 ? 3.677 0.997 0.574 1.00 98.25 90 MET A N 1
ATOM 717 C CA . MET A 1 90 ? 2.658 0.038 1.019 1.00 98.25 90 MET A CA 1
ATOM 718 C C . MET A 1 90 ? 2.454 0.111 2.535 1.00 98.25 90 MET A C 1
ATOM 720 O O . MET A 1 90 ? 1.326 0.289 2.984 1.00 98.25 90 MET A O 1
ATOM 724 N N . ASP A 1 91 ? 3.529 0.080 3.326 1.00 97.94 91 ASP A N 1
ATOM 725 C CA . ASP A 1 91 ? 3.427 0.182 4.789 1.00 97.94 91 ASP A CA 1
ATOM 726 C C . ASP A 1 91 ? 2.861 1.538 5.243 1.00 97.94 91 ASP A C 1
ATOM 728 O O . ASP A 1 91 ? 2.097 1.616 6.206 1.00 97.94 91 ASP A O 1
ATOM 732 N N . SER A 1 92 ? 3.169 2.615 4.513 1.00 97.88 92 SER A N 1
ATOM 733 C CA . SER A 1 92 ? 2.569 3.936 4.747 1.00 97.88 92 SER A CA 1
ATOM 734 C C . SER A 1 92 ? 1.068 3.961 4.437 1.00 97.88 92 SER A C 1
ATOM 736 O O . SER A 1 92 ? 0.311 4.647 5.129 1.00 97.88 92 SER A O 1
ATOM 738 N N . ILE A 1 93 ? 0.628 3.228 3.408 1.00 98.44 93 ILE A N 1
ATOM 739 C CA . ILE A 1 93 ? -0.790 3.077 3.062 1.00 98.44 93 ILE A CA 1
ATOM 740 C C . ILE A 1 93 ? -1.520 2.299 4.161 1.00 98.44 93 ILE A C 1
ATOM 742 O O . ILE A 1 93 ? -2.564 2.761 4.617 1.00 98.44 93 ILE A O 1
ATOM 746 N N . GLU A 1 94 ? -0.973 1.171 4.621 1.00 98.19 94 GLU A N 1
ATOM 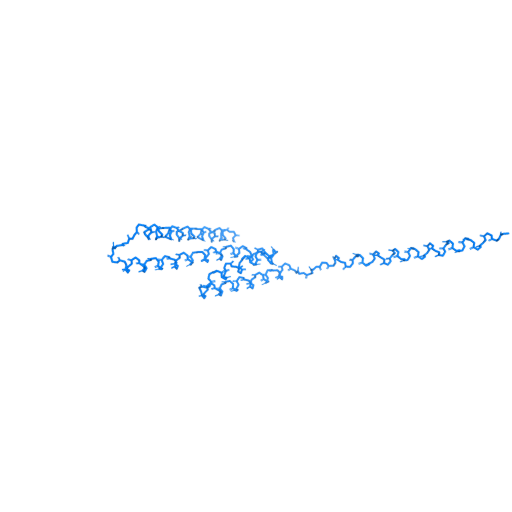747 C CA . GLU A 1 94 ? -1.592 0.369 5.688 1.00 98.19 94 GLU A CA 1
ATOM 748 C C . GLU A 1 94 ? -1.675 1.145 7.009 1.00 98.19 94 GLU A C 1
ATOM 750 O O . GLU A 1 94 ? -2.698 1.098 7.691 1.00 98.19 94 GLU A O 1
ATOM 755 N N . LEU A 1 95 ? -0.646 1.936 7.342 1.00 98.19 95 LEU A N 1
ATOM 756 C CA . LEU A 1 95 ? -0.682 2.817 8.510 1.00 98.19 95 LEU A CA 1
ATOM 757 C C . LEU A 1 95 ? -1.837 3.825 8.426 1.00 98.19 95 LEU A C 1
ATOM 759 O O . LEU A 1 95 ? -2.585 3.993 9.388 1.00 98.19 95 LEU A O 1
ATOM 763 N N . ARG A 1 96 ? -1.989 4.498 7.279 1.00 98.00 96 ARG A N 1
ATOM 764 C CA . ARG A 1 96 ? -3.066 5.476 7.054 1.00 98.00 96 ARG A CA 1
ATOM 765 C C . ARG A 1 96 ? -4.447 4.821 7.073 1.00 98.00 96 ARG A C 1
ATOM 767 O O . ARG A 1 96 ? -5.380 5.414 7.606 1.00 98.00 96 ARG A O 1
ATOM 774 N N . LEU A 1 97 ? -4.572 3.614 6.523 1.00 97.25 97 LEU A N 1
ATOM 775 C CA . LEU A 1 97 ? -5.812 2.841 6.555 1.00 97.25 97 LEU A CA 1
ATOM 776 C C . LEU A 1 97 ? -6.191 2.469 7.994 1.00 97.25 97 LEU A C 1
ATOM 778 O O . LEU A 1 97 ? -7.328 2.705 8.391 1.00 97.25 97 LEU A O 1
ATOM 782 N N . ALA A 1 98 ? -5.240 1.981 8.795 1.00 97.25 98 ALA A N 1
ATOM 783 C CA . ALA A 1 98 ? -5.474 1.653 10.202 1.00 97.25 98 ALA A CA 1
ATOM 784 C C . ALA A 1 98 ? -5.842 2.893 11.042 1.00 97.25 98 ALA A C 1
ATOM 786 O O . ALA A 1 98 ? -6.665 2.810 11.949 1.00 97.25 98 ALA A O 1
ATOM 787 N N . GLN A 1 99 ? -5.271 4.062 10.727 1.00 97.88 99 GLN A N 1
ATOM 788 C CA . GLN A 1 99 ? -5.660 5.335 11.348 1.00 97.88 99 GLN A CA 1
ATOM 789 C C . GLN A 1 99 ? -7.104 5.732 11.014 1.00 97.88 99 GLN A C 1
ATOM 791 O O . GLN A 1 99 ? -7.830 6.183 11.896 1.00 97.88 99 GLN A O 1
ATOM 796 N N . GLU A 1 100 ? -7.537 5.560 9.763 1.00 97.12 100 GLU A N 1
ATOM 797 C CA . GLU A 1 100 ? -8.923 5.840 9.372 1.00 97.12 100 GLU A CA 1
ATOM 798 C C . GLU A 1 100 ? -9.900 4.851 10.029 1.00 97.12 100 GLU A C 1
ATOM 800 O O . GLU A 1 100 ? -10.939 5.264 10.541 1.00 97.12 100 GLU A O 1
ATOM 805 N N . GLU A 1 101 ? -9.540 3.565 10.085 1.00 95.62 101 GLU A N 1
ATOM 806 C CA . GLU A 1 101 ? -10.298 2.531 10.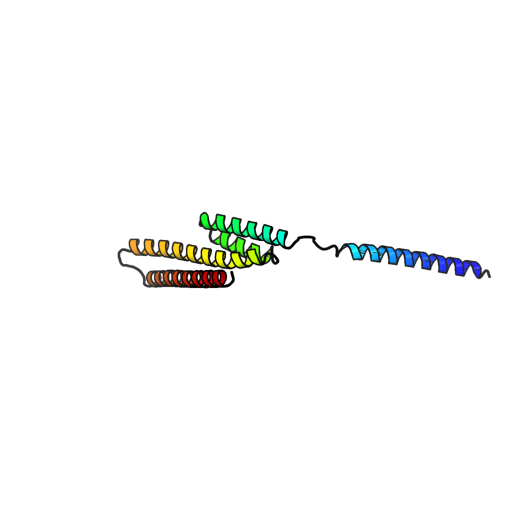800 1.00 95.62 101 GLU A CA 1
ATOM 807 C C . GLU A 1 101 ? -10.466 2.895 12.283 1.00 95.62 101 GLU A C 1
ATOM 809 O O . GLU A 1 101 ? -11.587 2.897 12.798 1.00 95.62 101 GLU A O 1
ATOM 814 N N . LEU A 1 102 ? -9.378 3.302 12.946 1.00 97.06 102 LEU A N 1
ATOM 815 C CA . LEU A 1 102 ? -9.416 3.756 14.334 1.00 97.06 102 LEU A CA 1
ATOM 816 C C . LEU A 1 102 ? -10.342 4.965 14.516 1.00 97.06 102 LEU A C 1
ATOM 818 O O . LEU A 1 102 ? -11.122 4.988 15.465 1.00 97.06 102 LEU A O 1
ATOM 822 N N . ASN A 1 103 ? -10.291 5.949 13.615 1.00 96.31 103 ASN A N 1
ATOM 823 C CA . ASN A 1 103 ? -11.150 7.134 13.688 1.00 96.31 103 ASN A CA 1
ATOM 824 C C . ASN A 1 103 ? -12.638 6.764 13.606 1.00 96.31 103 ASN A C 1
ATOM 826 O O . ASN A 1 103 ? -13.438 7.255 14.404 1.00 96.31 103 ASN A O 1
ATOM 830 N N . VAL A 1 104 ? -13.003 5.865 12.686 1.00 94.88 104 VAL A N 1
ATOM 831 C CA . VAL A 1 104 ? -14.384 5.380 12.535 1.00 94.88 104 VAL A CA 1
ATOM 832 C C . VAL A 1 104 ? -14.838 4.621 13.783 1.00 94.88 104 VAL A C 1
ATOM 834 O O . VAL A 1 104 ? -15.942 4.857 14.277 1.00 94.88 104 VAL A O 1
ATOM 837 N N . ILE A 1 105 ? -14.000 3.727 14.318 1.00 93.69 105 ILE A N 1
ATOM 838 C CA . ILE A 1 105 ? -14.319 2.970 15.537 1.00 93.69 105 ILE A CA 1
ATOM 839 C C . ILE A 1 105 ? -14.469 3.918 16.730 1.00 93.69 105 ILE A C 1
ATOM 841 O O . ILE A 1 105 ? -15.439 3.812 17.478 1.00 93.69 105 ILE A O 1
ATOM 845 N N . ASN A 1 106 ? -13.560 4.880 16.881 1.00 92.69 106 ASN A N 1
ATOM 846 C CA . ASN A 1 106 ? -13.606 5.861 17.959 1.00 92.69 106 ASN A CA 1
ATOM 847 C C . ASN A 1 106 ? -14.885 6.709 17.897 1.00 92.69 106 ASN A C 1
ATOM 849 O O . ASN A 1 106 ? -15.556 6.887 18.911 1.00 92.69 106 ASN A O 1
ATOM 853 N N . GLN A 1 107 ? -15.287 7.165 16.706 1.00 92.38 107 GLN A N 1
ATOM 854 C CA . GLN A 1 107 ? -16.545 7.894 16.531 1.00 92.38 107 GLN A CA 1
ATOM 855 C C . GLN A 1 107 ? -17.759 7.051 16.953 1.00 92.38 107 GLN A C 1
ATOM 857 O O . GLN A 1 107 ? -18.641 7.551 17.650 1.00 92.38 107 GLN A O 1
ATOM 862 N N . ARG A 1 108 ? -17.791 5.764 16.582 1.00 90.94 108 ARG A N 1
ATOM 863 C CA . ARG A 1 108 ? -18.860 4.837 16.994 1.00 90.94 108 ARG A CA 1
ATOM 864 C C . ARG A 1 108 ? -18.882 4.619 18.507 1.00 90.94 108 ARG A C 1
ATOM 866 O O . ARG A 1 108 ? -19.959 4.600 19.095 1.00 90.94 108 ARG A O 1
ATOM 873 N N . LEU A 1 109 ? -17.715 4.496 19.144 1.00 88.88 109 LEU A N 1
ATOM 874 C CA . LEU A 1 109 ? -17.609 4.373 20.601 1.00 88.88 109 LEU A CA 1
ATOM 875 C C . LEU A 1 109 ? -18.195 5.598 21.310 1.00 88.88 109 LEU A C 1
ATOM 877 O O . LEU A 1 109 ? -19.006 5.430 22.219 1.00 88.88 109 LEU A O 1
ATOM 881 N N . MET A 1 110 ? -17.865 6.809 20.849 1.00 87.19 110 MET A N 1
ATOM 882 C CA . MET A 1 110 ? -18.405 8.052 21.418 1.00 87.19 110 MET A CA 1
ATOM 883 C C . MET A 1 110 ? -19.929 8.156 21.262 1.00 87.19 110 MET A C 1
ATOM 885 O O . MET A 1 110 ? -20.608 8.629 22.167 1.00 87.19 110 MET A O 1
ATOM 889 N N . GLN A 1 111 ? -20.482 7.678 20.145 1.00 87.56 111 GLN A N 1
ATOM 890 C CA . GLN A 1 111 ? -21.932 7.666 19.907 1.00 87.56 111 GLN A CA 1
ATOM 891 C C . GLN A 1 111 ? -22.678 6.607 20.737 1.00 87.56 111 GLN A C 1
ATOM 893 O O . GLN A 1 111 ? -23.881 6.732 20.949 1.00 87.56 111 GLN A O 1
ATOM 898 N N . SER A 1 112 ? -21.985 5.571 21.220 1.00 81.69 112 SER A N 1
ATOM 899 C CA . SER A 1 112 ? -22.602 4.433 21.919 1.00 81.69 112 SER A CA 1
ATOM 900 C C . SER A 1 112 ? -22.970 4.682 23.394 1.00 81.69 112 SER A C 1
ATOM 902 O O . SER A 1 112 ? -23.424 3.753 24.057 1.00 81.69 112 SER A O 1
ATOM 904 N N . ASN A 1 113 ? -22.808 5.908 23.922 1.00 68.75 113 ASN A N 1
ATOM 905 C CA . ASN A 1 113 ? -23.217 6.315 25.283 1.00 68.75 113 ASN A CA 1
ATOM 906 C C . ASN A 1 113 ? -22.858 5.291 26.387 1.00 68.75 113 ASN A C 1
ATOM 908 O O . ASN A 1 113 ? -23.682 4.960 27.235 1.00 68.75 113 ASN A O 1
ATOM 912 N N . ASN A 1 114 ? -21.622 4.777 26.376 1.00 63.34 114 ASN A N 1
ATOM 913 C CA . ASN A 1 114 ? -21.092 3.764 27.308 1.00 63.34 114 ASN A CA 1
ATOM 914 C C . ASN A 1 114 ? -21.692 2.346 27.208 1.00 63.34 114 ASN A C 1
ATOM 916 O O . ASN A 1 114 ? -21.177 1.443 27.865 1.00 63.34 114 ASN A O 1
ATOM 920 N N . LEU A 1 115 ? -22.666 2.092 26.328 1.00 64.06 115 LEU A N 1
ATOM 921 C CA . LE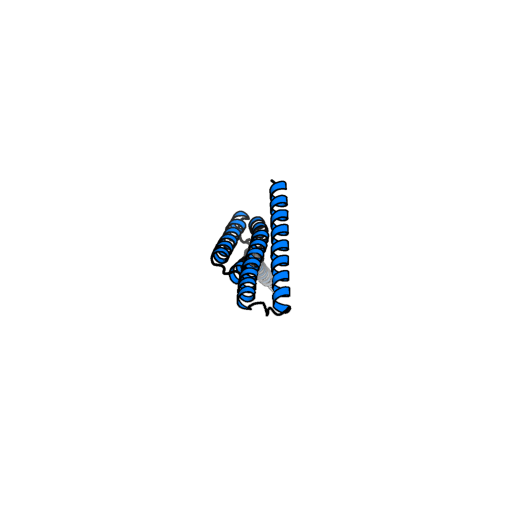U A 1 115 ? -23.140 0.743 25.987 1.00 64.06 115 LEU A CA 1
ATOM 922 C C . LEU A 1 115 ? -22.277 0.125 24.866 1.00 64.06 115 LEU A C 1
ATOM 924 O O . LEU A 1 115 ? -22.775 -0.422 23.883 1.00 64.06 115 LEU A O 1
ATOM 928 N N . SER A 1 116 ? -20.956 0.277 24.968 1.00 67.00 116 SER A N 1
ATOM 929 C CA . SER A 1 116 ? -20.032 -0.240 23.956 1.00 67.00 116 SER A CA 1
ATOM 930 C C . SER A 1 116 ? -19.893 -1.756 24.098 1.00 67.00 116 SER A C 1
ATOM 932 O O . SER A 1 116 ? -19.433 -2.256 25.124 1.00 67.00 116 SER A O 1
ATOM 934 N N . THR A 1 117 ? -20.286 -2.492 23.058 1.00 79.94 117 THR A N 1
ATOM 935 C CA . THR A 1 117 ? -20.110 -3.950 22.984 1.00 79.94 117 THR A CA 1
ATOM 936 C C . THR A 1 117 ? -18.627 -4.314 23.056 1.00 79.94 117 THR A C 1
ATOM 938 O O . THR A 1 117 ? -17.817 -3.635 22.419 1.00 79.94 117 THR A O 1
ATOM 941 N N . ASP A 1 118 ? -18.267 -5.407 23.731 1.00 87.12 118 ASP A N 1
ATOM 942 C CA . ASP A 1 118 ? -16.871 -5.871 23.833 1.00 87.12 118 ASP A CA 1
ATOM 943 C C . ASP A 1 118 ? -16.201 -6.059 22.463 1.00 87.12 118 ASP A C 1
ATOM 945 O O . ASP A 1 118 ? -15.018 -5.770 22.298 1.00 87.12 118 ASP A O 1
ATOM 949 N N . THR A 1 119 ? -16.975 -6.410 21.433 1.00 89.50 119 THR A N 1
ATOM 950 C CA . THR A 1 119 ? -16.503 -6.471 20.044 1.00 89.50 119 THR A CA 1
ATOM 951 C C . THR A 1 119 ? -15.909 -5.144 19.556 1.00 89.50 119 THR A C 1
ATOM 953 O O . THR A 1 119 ? -14.844 -5.145 18.947 1.00 89.50 119 THR A O 1
ATOM 956 N N . LEU A 1 120 ? -16.545 -4.003 19.852 1.00 89.25 120 LEU A N 1
ATOM 957 C CA . LEU A 1 120 ? -16.049 -2.681 19.440 1.00 89.25 120 LEU A CA 1
ATOM 958 C C . LEU A 1 120 ? -14.763 -2.294 20.176 1.00 89.25 120 LEU A C 1
ATOM 960 O O . LEU A 1 120 ? -13.879 -1.689 19.570 1.00 89.25 120 LEU A O 1
ATOM 964 N N . LYS A 1 121 ? -14.643 -2.656 21.459 1.00 89.62 121 LYS A N 1
ATOM 965 C CA . LYS A 1 121 ? -13.418 -2.431 22.242 1.00 89.62 121 LYS A CA 1
ATOM 966 C C . LYS A 1 121 ? -12.259 -3.263 21.695 1.00 89.62 121 LYS A C 1
ATOM 968 O O . LYS A 1 121 ? -11.170 -2.728 21.509 1.00 89.62 121 LYS A O 1
ATOM 973 N N . ASN A 1 122 ? -12.515 -4.524 21.348 1.00 92.75 122 ASN A N 1
ATOM 974 C CA . ASN A 1 122 ? -11.513 -5.398 20.740 1.00 92.75 122 ASN A CA 1
ATOM 975 C C . ASN A 1 122 ? -11.048 -4.858 19.380 1.00 92.75 122 ASN A C 1
ATOM 977 O O . ASN A 1 122 ? -9.848 -4.770 19.136 1.00 92.75 122 ASN A O 1
ATOM 981 N N . SER A 1 123 ? -11.973 -4.419 18.516 1.00 92.56 123 SER A N 1
ATOM 982 C CA . SER A 1 123 ? -11.610 -3.799 17.233 1.00 92.56 123 SER A CA 1
ATOM 983 C C . SER A 1 123 ? -10.815 -2.501 17.413 1.00 92.56 123 SER A C 1
ATOM 985 O O . SER A 1 123 ? -9.882 -2.238 16.655 1.00 92.56 123 SER A O 1
ATOM 987 N N . PHE A 1 124 ? -11.147 -1.691 18.424 1.00 94.44 124 PHE A N 1
ATOM 988 C CA . PHE A 1 124 ? -10.386 -0.487 18.761 1.00 94.44 124 PHE A CA 1
ATOM 989 C C . PHE A 1 124 ? -8.945 -0.824 19.159 1.00 94.44 124 PHE A C 1
ATOM 991 O O . PHE A 1 124 ? -7.997 -0.201 18.669 1.00 94.44 124 PHE A O 1
ATOM 998 N N . GLU A 1 125 ? -8.770 -1.822 20.026 1.00 95.00 125 GLU A N 1
ATOM 999 C CA . GLU A 1 125 ? -7.449 -2.273 20.448 1.00 95.00 125 GLU A CA 1
ATOM 1000 C C . GLU A 1 125 ? -6.643 -2.833 19.268 1.00 95.00 125 GLU A C 1
ATOM 1002 O O . GLU A 1 125 ? -5.486 -2.447 19.080 1.00 95.00 125 GLU A O 1
ATOM 1007 N N . GLU A 1 126 ? -7.259 -3.663 18.424 1.00 95.44 126 GLU A N 1
ATOM 1008 C CA . GLU A 1 126 ? -6.627 -4.221 17.226 1.00 95.44 126 GLU A CA 1
ATOM 1009 C C . GLU A 1 126 ? -6.138 -3.111 16.280 1.00 95.44 126 GLU A C 1
ATOM 1011 O O . GLU A 1 126 ? -4.984 -3.125 15.837 1.00 95.44 126 GLU A O 1
ATOM 1016 N N . ALA A 1 127 ? -6.969 -2.097 16.018 1.00 94.81 127 ALA A N 1
ATOM 1017 C CA . ALA A 1 127 ? -6.587 -0.948 15.197 1.00 94.81 127 ALA A CA 1
ATOM 1018 C C . ALA A 1 127 ? -5.398 -0.182 15.810 1.00 94.81 127 ALA A C 1
ATOM 1020 O O . ALA A 1 127 ? -4.439 0.165 15.111 1.00 94.81 127 ALA A O 1
ATOM 1021 N N . CYS A 1 128 ? -5.389 0.014 17.132 1.00 97.00 128 CYS A N 1
ATOM 1022 C CA . CYS A 1 128 ? -4.263 0.631 17.837 1.00 97.00 128 CYS A CA 1
ATOM 1023 C C . CYS A 1 128 ? -2.975 -0.199 17.713 1.00 97.00 128 CYS A C 1
ATOM 1025 O O . CYS A 1 128 ? -1.887 0.355 17.519 1.00 97.00 128 CYS A O 1
ATOM 1027 N N . GLN A 1 129 ? -3.075 -1.524 17.817 1.00 98.00 129 GLN A N 1
ATOM 1028 C CA . GLN A 1 129 ? -1.942 -2.434 17.657 1.00 98.00 129 GLN A CA 1
ATOM 1029 C C . GLN A 1 129 ? -1.389 -2.399 16.224 1.00 98.00 129 GLN A C 1
ATOM 1031 O O . GLN A 1 129 ? -0.170 -2.291 16.057 1.00 98.00 129 GLN A O 1
ATOM 1036 N N . LYS A 1 130 ? -2.256 -2.382 15.198 1.00 97.62 130 LYS A N 1
ATOM 1037 C CA . LYS A 1 130 ? -1.860 -2.212 13.785 1.00 97.62 130 LYS A CA 1
ATOM 1038 C C . LYS A 1 130 ? -1.086 -0.912 13.571 1.00 97.62 130 LYS A C 1
ATOM 1040 O O . LYS A 1 130 ? 0.007 -0.930 13.004 1.00 97.62 130 LYS A O 1
ATOM 1045 N N . ILE A 1 131 ? -1.592 0.211 14.086 1.00 98.25 131 ILE A N 1
ATOM 1046 C CA . ILE A 1 131 ? -0.910 1.513 13.994 1.00 98.25 131 ILE A CA 1
ATOM 1047 C C . ILE A 1 131 ? 0.473 1.454 14.652 1.00 98.25 131 ILE A C 1
ATOM 1049 O O . ILE A 1 131 ? 1.459 1.919 14.075 1.00 98.25 131 ILE A O 1
ATOM 1053 N N . LYS A 1 132 ? 0.578 0.868 15.851 1.00 98.12 132 LYS A N 1
ATOM 1054 C CA . LYS A 1 132 ? 1.866 0.696 16.543 1.00 98.12 132 LYS A CA 1
ATOM 1055 C C . LYS A 1 132 ? 2.835 -0.158 15.722 1.00 98.12 132 LYS A C 1
ATOM 1057 O O . LYS A 1 132 ? 4.010 0.190 15.622 1.00 98.12 132 LYS A O 1
ATOM 1062 N N . PHE A 1 133 ? 2.354 -1.252 15.134 1.00 98.12 133 PHE A N 1
ATOM 1063 C CA . PHE A 1 133 ? 3.155 -2.138 14.296 1.00 98.12 133 PHE A CA 1
ATOM 1064 C C . PHE A 1 133 ? 3.737 -1.404 13.082 1.00 98.12 133 PHE A C 1
ATOM 1066 O O . PHE A 1 133 ? 4.960 -1.357 12.937 1.00 98.12 133 PHE A O 1
ATOM 1073 N N . TYR A 1 134 ? 2.895 -0.772 12.258 1.00 97.94 134 TYR A N 1
ATOM 1074 C CA . TYR A 1 134 ? 3.360 -0.103 11.039 1.00 97.94 134 TYR A CA 1
ATOM 1075 C C . TYR A 1 134 ? 4.250 1.108 11.326 1.00 97.94 134 TYR A C 1
ATOM 1077 O O . TYR A 1 134 ? 5.214 1.337 10.600 1.00 97.94 134 TYR A O 1
ATOM 1085 N N . ASN A 1 135 ? 4.003 1.844 12.415 1.00 97.19 135 ASN A N 1
ATOM 1086 C CA . ASN A 1 135 ? 4.910 2.910 12.843 1.00 97.19 135 ASN A CA 1
ATOM 1087 C C . ASN A 1 135 ? 6.309 2.374 13.160 1.00 97.19 135 ASN A C 1
ATOM 1089 O O . ASN A 1 135 ? 7.293 2.903 12.648 1.00 97.19 135 ASN A O 1
ATOM 1093 N N . ARG A 1 136 ? 6.409 1.309 13.968 1.00 97.81 136 ARG A N 1
ATOM 1094 C CA . ARG A 1 136 ? 7.707 0.697 14.293 1.00 97.81 136 ARG A CA 1
ATOM 1095 C C . ARG A 1 136 ? 8.415 0.189 13.043 1.00 97.81 136 ARG A C 1
ATOM 1097 O O . ARG A 1 136 ? 9.605 0.446 12.889 1.00 97.81 136 ARG A O 1
ATOM 1104 N N . LYS A 1 137 ? 7.677 -0.474 12.149 1.00 96.19 137 LYS A N 1
ATOM 1105 C CA . LYS A 1 137 ? 8.209 -0.986 10.884 1.00 96.19 137 LYS A CA 1
ATOM 1106 C C . LYS A 1 137 ? 8.786 0.142 10.020 1.00 96.19 137 LYS A C 1
ATOM 1108 O O . LYS A 1 137 ? 9.955 0.101 9.661 1.00 96.19 137 LYS A O 1
ATOM 1113 N N . LEU A 1 138 ? 8.022 1.213 9.796 1.00 95.88 138 LEU A N 1
ATOM 1114 C CA . LEU A 1 138 ? 8.479 2.363 9.009 1.00 95.88 138 LEU A CA 1
ATOM 1115 C C . LEU A 1 138 ? 9.663 3.101 9.644 1.00 95.88 138 LEU A C 1
ATOM 1117 O O . LEU A 1 138 ? 10.521 3.601 8.920 1.00 95.88 138 LEU A O 1
ATOM 1121 N N . ILE A 1 139 ? 9.711 3.211 10.976 1.00 95.38 139 ILE A N 1
ATOM 1122 C CA . ILE A 1 139 ? 10.859 3.793 11.688 1.00 95.38 139 ILE A CA 1
ATOM 1123 C C . ILE A 1 139 ? 12.101 2.943 11.429 1.00 95.38 139 ILE A C 1
ATOM 1125 O O . ILE A 1 139 ? 13.116 3.473 10.977 1.00 95.38 139 ILE A O 1
ATOM 1129 N N . HIS A 1 140 ? 12.000 1.635 11.661 1.00 94.88 140 HIS A N 1
ATOM 1130 C CA . HIS A 1 140 ? 13.085 0.690 11.432 1.00 94.88 140 HIS A CA 1
ATOM 1131 C C . HIS A 1 140 ? 13.610 0.772 9.992 1.00 94.88 140 HIS A C 1
ATOM 1133 O O . HIS A 1 140 ? 14.805 0.975 9.780 1.00 94.88 140 HIS A O 1
ATOM 1139 N N . ASP A 1 141 ? 12.717 0.721 9.005 1.00 92.69 141 ASP A N 1
ATOM 1140 C CA . ASP A 1 141 ? 13.111 0.712 7.597 1.00 92.69 141 ASP A CA 1
ATOM 1141 C C . ASP A 1 141 ? 13.744 2.045 7.166 1.00 92.69 141 ASP A C 1
ATOM 1143 O O . ASP A 1 141 ? 14.731 2.063 6.430 1.00 92.69 141 ASP A O 1
ATOM 1147 N N . LYS A 1 142 ? 13.250 3.182 7.677 1.00 90.94 142 LYS A N 1
ATOM 1148 C CA . LYS A 1 142 ? 13.883 4.494 7.451 1.00 90.94 142 LYS A CA 1
ATOM 1149 C C . LYS A 1 142 ? 15.285 4.569 8.052 1.00 90.94 142 LYS A C 1
ATOM 1151 O O . LYS A 1 142 ? 16.178 5.130 7.416 1.00 90.94 142 LYS A O 1
ATOM 1156 N N . HIS A 1 143 ? 15.484 4.031 9.255 1.00 91.75 143 HIS A N 1
ATOM 1157 C CA . HIS A 1 143 ? 16.807 3.970 9.876 1.00 91.75 143 HIS A CA 1
ATOM 1158 C C . HIS A 1 143 ? 17.761 3.081 9.077 1.00 91.75 143 HIS A C 1
ATOM 1160 O O . HIS A 1 143 ? 18.884 3.506 8.815 1.00 91.75 143 HIS A O 1
ATOM 1166 N N . ALA A 1 144 ? 17.302 1.910 8.627 1.00 89.31 144 ALA A N 1
ATOM 1167 C CA . ALA A 1 144 ? 18.088 1.014 7.785 1.00 89.31 144 ALA A CA 1
ATOM 1168 C C . ALA A 1 144 ? 18.527 1.700 6.479 1.00 89.31 144 ALA A C 1
ATOM 1170 O O . ALA A 1 144 ? 19.703 1.667 6.131 1.00 89.31 144 ALA A O 1
ATOM 1171 N N . ILE A 1 145 ? 17.617 2.413 5.806 1.00 87.00 145 ILE A N 1
ATOM 1172 C CA . ILE A 1 145 ? 17.932 3.163 4.578 1.00 87.00 145 ILE A CA 1
ATOM 1173 C C . ILE A 1 145 ? 18.925 4.295 4.843 1.00 87.00 145 ILE A C 1
ATOM 1175 O O . ILE A 1 145 ? 19.798 4.550 4.016 1.00 87.00 145 ILE A O 1
ATOM 1179 N N . LYS A 1 146 ? 18.800 4.991 5.978 1.00 87.81 146 LYS A N 1
ATOM 1180 C CA . LYS A 1 146 ? 19.736 6.056 6.354 1.00 87.81 146 LYS A CA 1
ATOM 1181 C C . LYS A 1 146 ? 21.138 5.506 6.626 1.00 87.81 146 LYS A C 1
ATOM 1183 O O . LYS A 1 146 ? 22.096 6.173 6.277 1.00 87.81 146 LYS A O 1
ATOM 1188 N N . ALA A 1 147 ? 21.250 4.324 7.229 1.00 88.19 147 ALA A N 1
ATOM 1189 C CA . ALA A 1 147 ? 22.532 3.697 7.549 1.00 88.19 147 ALA A CA 1
ATOM 1190 C C . ALA A 1 147 ? 23.281 3.149 6.319 1.00 88.19 147 ALA A C 1
ATOM 1192 O O . ALA A 1 147 ? 24.482 2.920 6.395 1.00 88.19 147 ALA A O 1
ATOM 1193 N N . MET A 1 148 ? 22.582 2.921 5.204 1.00 80.62 148 MET A N 1
ATOM 1194 C CA . MET A 1 148 ? 23.175 2.452 3.943 1.00 80.62 148 MET A CA 1
ATOM 1195 C C . MET A 1 148 ? 23.721 3.585 3.056 1.00 80.62 148 MET A C 1
ATOM 1197 O O . MET A 1 148 ? 24.323 3.292 2.025 1.00 80.62 148 MET A O 1
ATOM 1201 N N . LYS A 1 149 ? 23.464 4.850 3.408 1.00 70.56 149 LYS A N 1
ATOM 1202 C CA . LYS A 1 149 ? 23.930 6.041 2.683 1.00 70.56 149 LYS A CA 1
ATOM 1203 C C . LYS A 1 149 ? 25.146 6.647 3.361 1.00 70.56 149 LYS A C 1
ATOM 1205 O O . LYS A 1 149 ? 26.018 7.126 2.610 1.00 70.56 149 LYS A O 1
#

Foldseek 3Di:
DDPVVVVVVVVVVVVVVVVVVVVVVVVVVVVPPDPPQDLVNLLVVLVVLVVVLVVCVVVVVLVVSLVSLVCSCVVRVSNVVSNLVSVLSNLVSQLVVLVVQLVVLVVVCVVCVPVDDVVSVVSNVVSVVSNVVSVVVNVVSVVVVVVVD

Sequence (149 aa):
MNFSYFRSLIINSYTYMKQITFLLTIALCTIITACGISDKDHEAQGQIYLQKARIALQHKKFNIAKQIIKDLRDSVPFAIEARKAGILLMDSIELRLAQEELNVINQRLMQSNNLSTDTLKNSFEEACQKIKFYNRKLIHDKHAIKAMK

Secondary structure (DSSP, 8-state):
--HHHHHHHHHHHHHHHHHHHHHHHHHHGGG-------HHHHHHHHHHHHHHHHHHHHTT-HHHHHHHHHHHHHH-TT-HHHHHHHHHHHHHHHHHHHHHHHHHHHHHHHHTTT---HHHHHHHHHHHHHHHHHHHHHHHHHHHHHHT-

pLDDT: mean 83.46, std 18.62, range [42.5, 98.69]